Protein AF-A0A183V250-F1 (afdb_monomer)

Foldseek 3Di:
DALDPVLVVQLVVLCVVAVPPQPSSQVSSLVSCVVVPPDADKGKGKDWPPAQVSQVVCVPPPPPPVPVPDDNQWDWDDDSTMIMTMDGDDD

Nearest PDB structures (foldseek):
  7k5b-assembly1_N  TM=5.436E-01  e=1.479E-01  Tetrahymena ther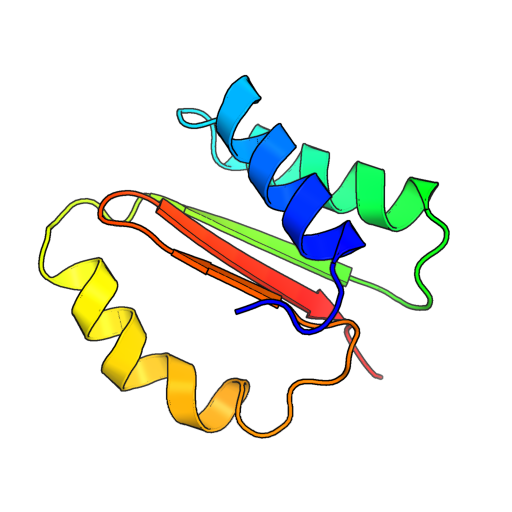mophila
  4low-assembly1_B  TM=5.808E-01  e=1.332E+00  Thiomonas intermedia K12
  4low-assembly1_A  TM=5.693E-01  e=5.894E+00  Thiomonas intermedia K12

Organism: Toxocara canis (NCBI:txid6265)

Solvent-accessible surface area (backbone atoms only — not comparable to full-atom values): 5083 Å² total; per-residue (Å²): 94,54,75,31,70,66,62,47,50,40,50,54,54,23,46,75,77,24,75,89,35,45,68,60,22,21,48,49,35,47,51,50,44,58,72,71,64,57,86,73,54,72,49,54,49,40,42,78,32,88,38,80,56,51,44,54,47,48,55,68,77,56,46,60,78,74,48,75,70,60,50,66,70,29,30,36,49,72,50,63,47,41,38,37,40,36,40,57,61,84,130

Radius of gyration: 12.6 Å; Cα contacts (8 Å, |Δi|>4): 130; chains: 1; bounding box: 25×32×31 Å

Sequence (91 aa):
MCGDQKLAAFINSAIQYYSHDMGQLSKYILDQIVRAGYPGKHVVHAQMIGSSRQGLDWQTLTNSDIFTRLTKYNCYYHDTQTYILVLRIVT

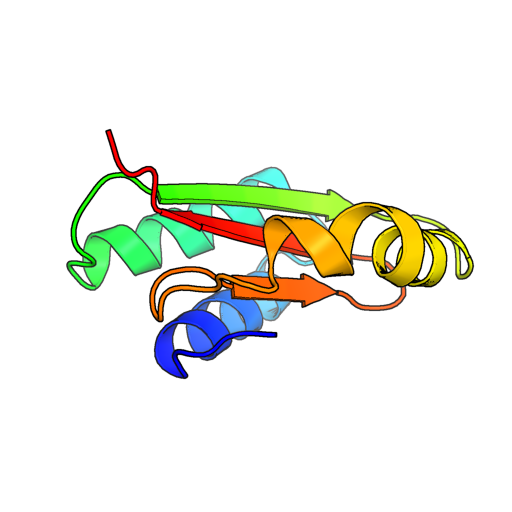Secondary structure (DSSP, 8-state):
-BSSHHHHHHHHHHHHHHTT-HHHHHHHHHHHHHHTT-SSEEEEEEEE--STTHHHHHHHHTTTTTTTT--TT-EEEE-SSEEEEEEEE--

pLDDT: mean 79.74, std 15.92, range [46.12, 97.25]

Mean predicted aligned error: 6.92 Å

Structure (mmCIF, N/CA/C/O backbone):
data_AF-A0A183V250-F1
#
_entry.id   AF-A0A183V250-F1
#
loop_
_atom_site.group_PDB
_atom_site.id
_atom_site.type_symbol
_atom_site.label_atom_id
_atom_site.label_alt_id
_atom_site.label_comp_id
_atom_site.label_asym_id
_atom_site.label_entity_id
_atom_site.label_seq_id
_atom_site.pdbx_PDB_ins_code
_atom_site.Cartn_x
_atom_site.Cartn_y
_atom_site.Cartn_z
_atom_site.occupancy
_atom_site.B_iso_or_equiv
_atom_site.auth_seq_id
_atom_site.auth_comp_id
_atom_site.auth_asym_id
_atom_site.auth_atom_id
_atom_site.pdbx_PDB_model_num
ATOM 1 N N . MET A 1 1 ? -5.249 -7.074 -1.778 1.00 70.88 1 MET A N 1
ATOM 2 C CA . MET A 1 1 ? -6.601 -6.651 -2.148 1.00 70.88 1 MET A CA 1
ATOM 3 C C . MET A 1 1 ? -7.097 -5.612 -1.149 1.00 70.88 1 MET A C 1
ATOM 5 O O . MET A 1 1 ? -6.906 -5.808 0.048 1.00 70.88 1 MET A O 1
ATOM 9 N N . CYS A 1 2 ? -7.684 -4.506 -1.619 1.00 75.69 2 CYS A N 1
ATOM 10 C CA . CYS A 1 2 ? -8.327 -3.508 -0.755 1.00 75.69 2 CYS A CA 1
ATOM 11 C C . CYS A 1 2 ? -9.820 -3.813 -0.608 1.00 75.69 2 CYS A C 1
ATOM 13 O O . CYS A 1 2 ? -10.488 -4.044 -1.613 1.00 75.69 2 CYS A O 1
ATOM 15 N N . GLY A 1 3 ? -10.353 -3.729 0.614 1.00 76.19 3 GLY A N 1
ATOM 16 C CA . GLY A 1 3 ? -11.806 -3.677 0.833 1.00 76.19 3 GLY A CA 1
ATOM 17 C C . GLY A 1 3 ? -12.410 -2.284 0.601 1.00 76.19 3 GLY A C 1
ATOM 18 O O . GLY A 1 3 ? -13.592 -2.169 0.291 1.00 76.19 3 GLY A O 1
ATOM 19 N N . ASP A 1 4 ? -11.604 -1.225 0.728 1.00 85.06 4 ASP A N 1
ATOM 20 C CA . ASP A 1 4 ? -12.005 0.173 0.531 1.00 85.06 4 ASP A CA 1
ATOM 21 C C . ASP A 1 4 ? -11.475 0.713 -0.809 1.00 85.06 4 ASP A C 1
ATOM 23 O O . ASP A 1 4 ? -10.271 0.688 -1.082 1.00 85.06 4 ASP A O 1
ATOM 27 N N . GLN A 1 5 ? -12.384 1.226 -1.642 1.00 87.50 5 GLN A N 1
ATOM 28 C CA . GLN A 1 5 ? -12.070 1.760 -2.969 1.00 87.50 5 GLN A CA 1
ATOM 29 C C . GLN A 1 5 ? -11.176 3.008 -2.930 1.00 87.50 5 GLN A C 1
ATOM 31 O O . GLN A 1 5 ? -10.361 3.197 -3.832 1.00 87.50 5 GLN A O 1
ATOM 36 N N . LYS A 1 6 ? -11.276 3.854 -1.896 1.00 91.50 6 LYS A N 1
ATOM 37 C CA . LYS A 1 6 ? -10.412 5.038 -1.763 1.00 91.50 6 LYS A CA 1
ATOM 38 C C . LYS A 1 6 ? -8.974 4.640 -1.455 1.00 91.50 6 LYS A C 1
ATOM 40 O O . LYS A 1 6 ? -8.058 5.212 -2.036 1.00 91.50 6 LYS A O 1
ATOM 45 N N . LEU A 1 7 ? -8.772 3.623 -0.613 1.00 90.25 7 LEU A N 1
ATOM 46 C CA . LEU A 1 7 ? -7.434 3.079 -0.357 1.00 90.25 7 LEU A CA 1
ATOM 47 C C . LEU A 1 7 ? -6.812 2.515 -1.638 1.00 90.25 7 LEU A C 1
ATOM 49 O O . LEU A 1 7 ? -5.640 2.772 -1.909 1.00 90.25 7 LEU A O 1
ATOM 53 N N . ALA A 1 8 ? -7.605 1.821 -2.461 1.00 90.69 8 ALA A N 1
ATOM 54 C CA . ALA A 1 8 ? -7.149 1.352 -3.768 1.00 90.69 8 ALA A CA 1
ATOM 55 C C . ALA A 1 8 ? -6.747 2.521 -4.683 1.00 90.69 8 ALA A C 1
ATOM 57 O O . ALA A 1 8 ? -5.697 2.471 -5.321 1.00 90.69 8 ALA A O 1
ATOM 58 N N . ALA A 1 9 ? -7.537 3.600 -4.707 1.00 93.88 9 ALA A N 1
ATOM 59 C CA . ALA A 1 9 ? -7.222 4.793 -5.487 1.00 93.88 9 ALA A CA 1
ATOM 60 C C . ALA A 1 9 ? -5.923 5.475 -5.024 1.00 93.88 9 ALA A C 1
ATOM 62 O O . ALA A 1 9 ? -5.110 5.857 -5.861 1.00 93.88 9 ALA A O 1
ATOM 63 N N . PHE A 1 10 ? -5.683 5.580 -3.712 1.00 95.44 10 PHE A N 1
ATOM 64 C CA . PHE A 1 10 ? -4.437 6.148 -3.182 1.00 95.44 10 PHE A CA 1
ATOM 65 C C . PHE A 1 10 ? -3.214 5.341 -3.607 1.00 95.44 10 PHE A C 1
ATOM 67 O O . PHE A 1 10 ? -2.214 5.929 -4.015 1.00 95.44 10 PHE A O 1
ATOM 74 N N . ILE A 1 11 ? -3.306 4.010 -3.548 1.00 93.06 11 ILE A N 1
ATOM 75 C CA . ILE A 1 11 ? -2.241 3.108 -3.995 1.00 93.06 11 ILE A CA 1
ATOM 76 C C . ILE A 1 11 ? -1.972 3.290 -5.491 1.00 93.06 11 ILE A C 1
ATOM 78 O O . ILE A 1 11 ? -0.822 3.474 -5.881 1.00 93.06 11 ILE A O 1
ATOM 82 N N . ASN A 1 12 ? -3.018 3.304 -6.319 1.00 93.44 12 ASN A N 1
ATOM 83 C CA . ASN A 1 12 ? -2.873 3.466 -7.765 1.00 93.44 12 ASN A CA 1
ATOM 84 C C . ASN A 1 12 ? -2.187 4.790 -8.126 1.00 93.44 12 ASN A C 1
ATOM 86 O O . ASN A 1 12 ? -1.249 4.794 -8.921 1.00 93.44 12 ASN A O 1
ATOM 90 N N . SER A 1 13 ? -2.597 5.899 -7.503 1.00 95.56 13 SER A N 1
ATOM 91 C CA . SER A 1 13 ? -1.941 7.197 -7.697 1.00 95.56 13 SER A CA 1
ATOM 92 C C . SER A 1 13 ? -0.482 7.172 -7.234 1.00 95.56 13 SER A C 1
ATOM 94 O O . SER A 1 13 ? 0.391 7.707 -7.909 1.00 95.56 13 SER A O 1
ATOM 96 N N . ALA A 1 14 ? -0.186 6.523 -6.105 1.00 94.56 14 ALA A N 1
ATOM 97 C CA . ALA A 1 14 ? 1.178 6.428 -5.590 1.00 94.56 14 ALA A CA 1
ATOM 98 C C . ALA A 1 14 ? 2.107 5.674 -6.549 1.00 94.56 14 ALA A C 1
ATOM 100 O O . ALA A 1 14 ? 3.224 6.120 -6.793 1.00 94.56 14 ALA A O 1
ATOM 101 N N . ILE A 1 15 ? 1.634 4.565 -7.121 1.00 92.44 15 ILE A N 1
ATOM 102 C CA . ILE A 1 15 ? 2.380 3.784 -8.115 1.00 92.44 15 ILE A CA 1
ATOM 103 C C . ILE A 1 15 ? 2.649 4.630 -9.361 1.00 92.44 15 ILE A C 1
ATOM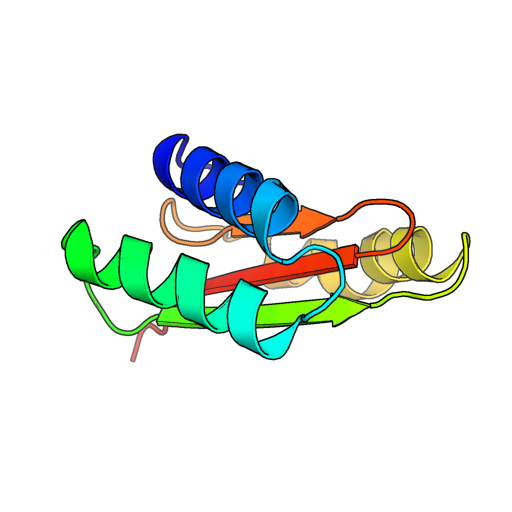 105 O O . ILE A 1 15 ? 3.769 4.630 -9.857 1.00 92.44 15 ILE A O 1
ATOM 109 N N . GLN A 1 16 ? 1.660 5.393 -9.838 1.00 93.19 16 GLN A N 1
ATOM 110 C CA . GLN A 1 16 ? 1.828 6.250 -11.017 1.00 93.19 16 GLN A CA 1
ATOM 111 C C . GLN A 1 16 ? 2.924 7.310 -10.844 1.00 93.19 16 GLN A C 1
ATOM 113 O O . GLN A 1 16 ? 3.610 7.629 -11.812 1.00 93.19 16 GLN A O 1
ATOM 118 N N . TYR A 1 17 ? 3.095 7.853 -9.637 1.00 92.31 17 TYR A N 1
ATOM 119 C CA . TYR A 1 17 ? 4.071 8.916 -9.376 1.00 92.31 17 TYR A CA 1
ATOM 120 C C . TYR A 1 17 ? 5.417 8.417 -8.840 1.00 92.31 17 TYR A C 1
ATOM 122 O O . TYR A 1 17 ? 6.435 9.071 -9.060 1.00 92.31 17 TYR A O 1
ATOM 130 N N . TYR A 1 18 ? 5.434 7.288 -8.128 1.00 92.88 18 TYR A N 1
ATOM 131 C CA . TYR A 1 18 ? 6.570 6.863 -7.303 1.00 92.88 18 TYR A CA 1
ATOM 132 C C . TYR A 1 18 ? 6.911 5.373 -7.454 1.00 92.88 18 TYR A C 1
ATOM 134 O O . TYR A 1 18 ? 7.513 4.789 -6.555 1.00 92.88 18 TYR A O 1
ATOM 142 N N . SER A 1 19 ? 6.577 4.739 -8.584 1.00 85.44 19 SER A N 1
ATOM 143 C CA . SER A 1 19 ? 6.884 3.320 -8.870 1.00 85.44 19 SER A CA 1
ATOM 144 C C . SER A 1 19 ? 8.352 2.925 -8.664 1.00 85.44 19 SER A C 1
ATOM 146 O O . SER A 1 19 ? 8.643 1.754 -8.446 1.00 85.44 19 SER A O 1
ATOM 148 N N . HIS A 1 20 ? 9.281 3.882 -8.726 1.00 86.88 20 HIS A N 1
ATOM 149 C CA . HIS A 1 20 ? 10.720 3.656 -8.562 1.00 86.88 20 HIS A CA 1
ATOM 150 C C . HIS A 1 20 ? 11.283 4.165 -7.223 1.00 86.88 20 HIS A C 1
ATOM 152 O O . HIS A 1 20 ? 12.475 4.014 -6.969 1.00 86.88 20 HIS A O 1
ATOM 158 N N . ASP A 1 21 ? 10.446 4.743 -6.354 1.00 92.12 21 ASP A N 1
ATOM 159 C CA . ASP A 1 21 ? 10.830 5.256 -5.034 1.00 92.12 21 ASP A CA 1
ATOM 160 C C . ASP A 1 21 ? 9.838 4.764 -3.971 1.00 92.12 21 ASP A C 1
ATOM 162 O O . ASP A 1 21 ? 8.808 5.381 -3.700 1.00 92.12 21 ASP A O 1
ATOM 166 N N . MET A 1 22 ? 10.161 3.631 -3.342 1.00 90.06 22 MET A N 1
ATOM 167 C CA . MET A 1 22 ? 9.286 2.991 -2.351 1.00 90.06 22 MET A CA 1
ATOM 168 C C . MET A 1 22 ? 9.079 3.839 -1.089 1.00 90.06 22 MET A C 1
ATOM 170 O O . MET A 1 22 ? 8.040 3.729 -0.429 1.00 90.06 22 MET A O 1
ATOM 174 N N . GLY A 1 23 ? 10.049 4.694 -0.752 1.00 91.19 23 GLY A N 1
ATOM 175 C CA . GLY A 1 23 ? 9.955 5.602 0.386 1.00 91.19 23 GLY A CA 1
ATOM 176 C C . GLY A 1 23 ? 8.901 6.674 0.135 1.00 91.19 23 GLY A C 1
ATOM 177 O O . GLY A 1 23 ? 7.981 6.840 0.942 1.00 91.19 23 GLY A O 1
ATOM 178 N N . GLN A 1 24 ? 8.981 7.349 -1.015 1.00 95.62 24 GLN A N 1
ATOM 179 C CA . GLN A 1 24 ? 7.977 8.337 -1.420 1.00 95.62 24 GLN A CA 1
ATOM 180 C C . GLN A 1 24 ? 6.620 7.700 -1.701 1.00 95.62 24 GLN A C 1
ATOM 182 O O . GLN A 1 24 ? 5.600 8.265 -1.310 1.00 95.62 24 GLN A O 1
ATOM 187 N N . LEU A 1 25 ? 6.593 6.501 -2.284 1.00 95.00 25 LEU A N 1
ATOM 188 C CA . LEU A 1 25 ? 5.363 5.746 -2.509 1.00 95.00 25 LEU A CA 1
ATOM 189 C C . LEU A 1 25 ? 4.632 5.492 -1.183 1.00 95.00 25 LEU A C 1
ATOM 191 O O . LEU A 1 25 ? 3.456 5.837 -1.044 1.00 95.00 25 LEU A O 1
ATOM 195 N N . SER A 1 26 ? 5.338 4.945 -0.187 1.00 94.94 26 SER A N 1
ATOM 196 C CA . SER A 1 26 ? 4.771 4.665 1.140 1.00 94.94 26 SER A CA 1
ATOM 197 C C . SER A 1 26 ? 4.275 5.942 1.816 1.00 94.94 26 SER A C 1
ATOM 199 O O . SER A 1 26 ? 3.161 5.985 2.345 1.00 94.94 26 SER A O 1
ATOM 201 N N . LYS A 1 27 ? 5.088 7.004 1.763 1.00 96.50 27 LYS A N 1
ATOM 202 C CA . LYS A 1 27 ? 4.759 8.303 2.351 1.00 96.50 27 LYS A CA 1
ATOM 203 C C . LYS A 1 27 ? 3.528 8.927 1.698 1.00 96.50 27 LYS A C 1
ATOM 205 O O . LYS A 1 27 ? 2.651 9.400 2.412 1.00 96.50 27 LYS A O 1
ATOM 210 N N . TYR A 1 28 ? 3.434 8.911 0.369 1.00 97.25 28 TYR A N 1
ATOM 211 C CA . TYR A 1 28 ? 2.303 9.484 -0.356 1.00 97.25 28 TYR A CA 1
ATOM 212 C C . TYR A 1 28 ? 0.985 8.830 0.061 1.00 97.25 28 TYR A C 1
ATOM 214 O O . TYR A 1 28 ? 0.027 9.531 0.379 1.00 97.25 28 TYR A O 1
ATOM 222 N N . ILE A 1 29 ? 0.937 7.496 0.117 1.00 96.38 29 ILE A N 1
ATOM 223 C CA . ILE A 1 29 ? -0.270 6.769 0.537 1.00 96.38 29 ILE A CA 1
ATOM 224 C C . ILE A 1 29 ? -0.633 7.137 1.978 1.00 96.38 29 ILE A C 1
ATOM 226 O O . ILE A 1 29 ? -1.796 7.433 2.253 1.00 96.38 29 ILE A O 1
ATOM 230 N N . LEU A 1 30 ? 0.345 7.159 2.891 1.00 96.00 30 LEU A N 1
ATOM 231 C CA . LEU A 1 30 ? 0.109 7.534 4.286 1.00 96.00 30 LEU A CA 1
ATOM 232 C C . LEU A 1 30 ? -0.439 8.965 4.401 1.00 96.00 30 LEU A C 1
ATOM 234 O O . LEU A 1 30 ? -1.410 9.191 5.122 1.00 96.00 30 LEU A O 1
ATOM 238 N N . ASP A 1 31 ? 0.118 9.911 3.644 1.00 97.00 31 ASP A N 1
ATOM 239 C CA . ASP A 1 31 ? -0.356 11.294 3.605 1.00 97.00 31 ASP A CA 1
ATOM 240 C C . ASP A 1 31 ? -1.807 11.378 3.100 1.00 97.00 31 ASP A C 1
ATOM 242 O O . ASP A 1 31 ? -2.600 12.135 3.660 1.00 97.00 31 ASP A O 1
ATOM 246 N N . GLN A 1 32 ? -2.190 10.596 2.083 1.00 96.88 32 GLN A N 1
ATOM 247 C CA . GLN A 1 32 ? -3.578 10.551 1.597 1.00 96.88 32 GLN A CA 1
ATOM 248 C C . GLN A 1 32 ? -4.539 9.964 2.637 1.00 96.88 32 GLN A C 1
ATOM 250 O O . GLN A 1 32 ? -5.622 10.510 2.844 1.00 96.88 32 GLN A O 1
ATOM 255 N N . ILE A 1 33 ? -4.136 8.899 3.335 1.00 94.56 33 ILE A N 1
ATOM 256 C CA . ILE A 1 33 ? -4.913 8.290 4.427 1.00 94.56 33 ILE A CA 1
ATOM 257 C C . ILE A 1 33 ? -5.164 9.314 5.542 1.00 94.56 33 ILE A C 1
ATOM 259 O O . ILE A 1 33 ? -6.303 9.478 5.988 1.00 94.56 33 ILE A O 1
ATOM 263 N N . VAL A 1 34 ? -4.119 10.036 5.958 1.00 94.75 34 VAL A N 1
ATOM 264 C CA . VAL A 1 34 ? -4.210 11.084 6.987 1.00 94.75 34 VAL A CA 1
ATOM 265 C C . VAL A 1 34 ? -5.093 12.238 6.513 1.00 94.75 34 VAL A C 1
ATOM 267 O O . VAL A 1 34 ? -6.000 12.646 7.236 1.00 94.75 34 VAL A O 1
ATOM 270 N N . ARG A 1 35 ? -4.895 12.731 5.283 1.00 96.06 35 ARG A N 1
ATOM 271 C CA . ARG A 1 35 ? -5.705 13.814 4.691 1.00 96.06 35 ARG A CA 1
ATOM 272 C C . ARG A 1 35 ? -7.181 13.447 4.571 1.00 96.06 35 ARG A C 1
ATOM 274 O O . ARG A 1 35 ? -8.036 14.300 4.779 1.00 96.06 35 ARG A O 1
ATOM 281 N N . ALA A 1 36 ? -7.484 12.193 4.250 1.00 94.50 36 ALA A N 1
ATOM 282 C CA . ALA A 1 36 ? -8.849 11.693 4.134 1.00 94.50 36 ALA A CA 1
ATOM 283 C C . ALA A 1 36 ? -9.511 11.384 5.491 1.00 94.50 36 ALA A C 1
ATOM 285 O O . ALA A 1 36 ? -10.675 10.981 5.514 1.00 94.50 36 ALA A O 1
ATOM 286 N N . GLY A 1 37 ? -8.803 11.576 6.611 1.00 93.69 37 GLY A N 1
ATOM 287 C CA . GLY A 1 37 ? -9.359 11.445 7.957 1.00 93.69 37 GLY A CA 1
ATOM 288 C C . GLY A 1 37 ? -9.647 10.002 8.373 1.00 93.69 37 GLY A C 1
ATOM 289 O O . GLY A 1 37 ? -10.586 9.756 9.132 1.00 93.69 37 GLY A O 1
ATOM 290 N N . TYR A 1 38 ? -8.876 9.032 7.873 1.00 91.06 38 TYR A N 1
ATOM 291 C CA . TYR A 1 38 ? -9.039 7.636 8.279 1.00 91.06 38 TYR A CA 1
ATOM 292 C C . TYR A 1 38 ? -8.751 7.469 9.782 1.00 91.06 38 TYR A C 1
ATOM 294 O O . TYR A 1 38 ? -7.756 7.993 10.285 1.00 91.06 38 TYR A O 1
AT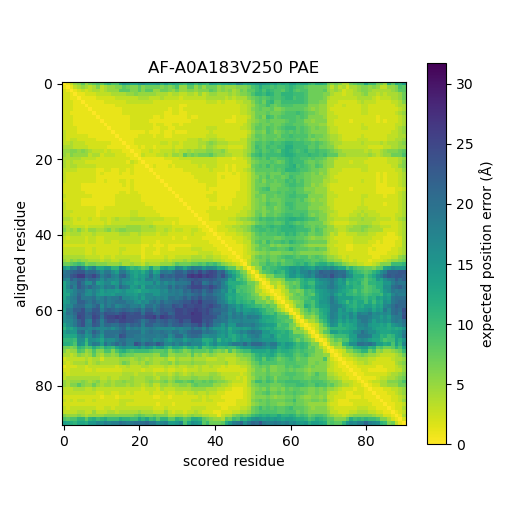OM 302 N N . PRO A 1 39 ? -9.589 6.725 10.525 1.00 88.25 39 PRO A N 1
ATOM 303 C CA . PRO A 1 39 ? -9.468 6.638 11.974 1.00 88.25 39 PRO A CA 1
ATOM 304 C C . PRO A 1 39 ? -8.281 5.773 12.411 1.00 88.25 39 PRO A C 1
ATOM 306 O O . PRO A 1 39 ? -8.108 4.655 11.932 1.00 88.25 39 PRO A O 1
ATOM 309 N N . GLY A 1 40 ? -7.544 6.235 13.422 1.00 87.81 40 GLY A N 1
ATOM 310 C CA . GLY A 1 40 ? -6.456 5.483 14.052 1.00 87.81 40 GLY A CA 1
ATOM 311 C C . GLY A 1 40 ? -5.097 5.653 13.370 1.00 87.81 40 GLY A C 1
ATOM 312 O O . GL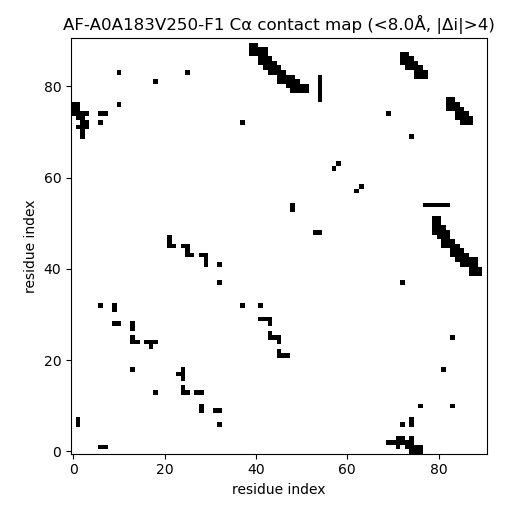Y A 1 40 ? -4.930 6.424 12.427 1.00 87.81 40 GLY A O 1
ATOM 313 N N . LYS A 1 41 ? -4.097 4.936 13.888 1.00 89.19 41 LYS A N 1
ATOM 314 C CA . LYS A 1 41 ? -2.737 4.955 13.340 1.00 89.19 41 LYS A CA 1
ATOM 315 C C . LYS A 1 41 ? -2.632 3.955 12.199 1.00 89.19 41 LYS A C 1
ATOM 317 O O . LYS A 1 41 ? -3.124 2.836 12.320 1.00 89.19 41 LYS A O 1
ATOM 322 N N . HIS A 1 42 ? -1.968 4.357 11.124 1.00 89.88 42 HIS A N 1
ATOM 323 C CA . HIS A 1 42 ? -1.765 3.521 9.949 1.00 89.88 42 HIS A CA 1
ATOM 324 C C . HIS A 1 42 ? -0.274 3.343 9.681 1.00 89.88 42 HIS A C 1
ATOM 326 O O . HIS A 1 42 ? 0.520 4.253 9.911 1.00 89.88 42 HIS A O 1
ATOM 332 N N . VAL A 1 43 ? 0.086 2.166 9.185 1.00 89.94 43 VAL A N 1
ATOM 333 C CA . VAL A 1 43 ? 1.411 1.838 8.669 1.00 89.94 43 VAL A CA 1
ATOM 334 C C . VAL A 1 43 ? 1.255 1.528 7.195 1.00 89.94 43 VAL A C 1
ATOM 336 O O . VAL A 1 43 ? 0.393 0.734 6.816 1.00 89.94 43 VAL A O 1
ATOM 339 N N . VAL A 1 44 ? 2.097 2.157 6.382 1.00 91.50 44 VAL A N 1
ATOM 340 C CA . VAL A 1 44 ? 2.234 1.834 4.966 1.00 91.50 44 VAL A CA 1
ATOM 341 C C . VAL A 1 44 ? 3.651 1.348 4.724 1.00 91.50 44 VAL A C 1
ATOM 343 O O . VAL A 1 44 ? 4.609 2.008 5.123 1.00 91.50 44 VAL A O 1
ATOM 346 N N . HIS A 1 45 ? 3.774 0.202 4.071 1.00 89.44 45 HIS A N 1
ATOM 347 C CA . HIS A 1 45 ? 5.048 -0.373 3.679 1.00 89.44 45 HIS A CA 1
ATOM 348 C C . HIS A 1 45 ? 5.001 -0.761 2.204 1.00 89.44 45 HIS A C 1
ATOM 350 O O . HIS A 1 45 ? 4.227 -1.639 1.826 1.00 89.44 45 HIS A O 1
ATOM 356 N N . ALA A 1 46 ? 5.822 -0.107 1.388 1.00 89.56 46 ALA A N 1
ATOM 357 C CA . ALA A 1 46 ? 6.080 -0.485 0.008 1.00 89.56 46 ALA A CA 1
ATOM 358 C C . ALA A 1 46 ? 7.481 -1.085 -0.130 1.00 89.56 46 ALA A C 1
ATOM 360 O O . ALA A 1 46 ? 8.431 -0.618 0.501 1.00 89.56 46 ALA A O 1
ATOM 361 N N . GLN A 1 47 ? 7.604 -2.102 -0.974 1.00 85.62 47 GLN A N 1
ATOM 362 C CA . GLN A 1 47 ? 8.839 -2.840 -1.193 1.00 85.62 47 GLN A CA 1
ATOM 363 C C . GLN A 1 47 ? 8.923 -3.288 -2.652 1.00 85.62 47 GLN A C 1
ATOM 365 O O . GLN A 1 47 ? 7.950 -3.799 -3.209 1.00 85.62 47 GLN A O 1
ATOM 370 N N . MET A 1 48 ? 10.109 -3.160 -3.254 1.00 85.44 48 MET A N 1
ATOM 371 C CA . MET A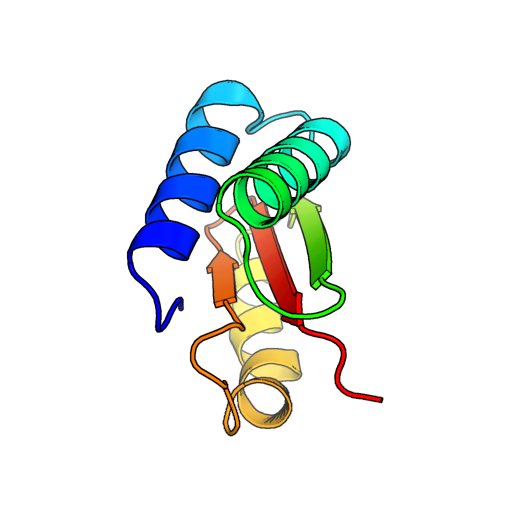 1 48 ? 10.387 -3.822 -4.526 1.00 85.44 48 MET A CA 1
ATOM 372 C C . MET A 1 48 ? 10.648 -5.309 -4.280 1.00 85.44 48 MET A C 1
ATOM 374 O O . MET A 1 48 ? 11.520 -5.675 -3.487 1.00 85.44 48 MET A O 1
ATOM 378 N N . ILE A 1 49 ? 9.902 -6.150 -4.983 1.00 77.44 49 ILE A N 1
ATOM 379 C CA . ILE A 1 49 ? 9.996 -7.608 -4.985 1.00 77.44 49 ILE A CA 1
ATOM 380 C C . ILE A 1 49 ? 10.555 -8.038 -6.343 1.00 77.44 49 ILE A C 1
ATOM 382 O O . ILE A 1 49 ? 9.846 -8.423 -7.267 1.00 77.44 49 ILE A O 1
ATOM 386 N N . GLY A 1 50 ? 11.865 -7.864 -6.505 1.00 60.41 50 GLY A N 1
ATOM 387 C CA . GLY A 1 50 ? 12.584 -8.168 -7.739 1.00 60.41 50 GLY A CA 1
ATOM 388 C C . GLY A 1 50 ? 12.725 -9.673 -7.963 1.00 60.41 50 GLY A C 1
ATOM 389 O O . GLY A 1 50 ? 13.764 -10.246 -7.662 1.00 60.41 50 GLY A O 1
ATOM 390 N N . SER A 1 51 ? 11.676 -10.329 -8.453 1.00 57.12 51 SER A N 1
ATOM 391 C CA . SER A 1 51 ? 11.691 -11.563 -9.259 1.00 57.12 51 SER A CA 1
ATOM 392 C C . SER A 1 51 ? 10.264 -12.096 -9.372 1.00 57.12 51 SER A C 1
ATOM 394 O O . SER A 1 51 ? 9.488 -12.040 -8.419 1.00 57.12 51 SER A O 1
ATOM 396 N N . SER A 1 52 ? 9.931 -12.686 -10.521 1.00 56.72 52 SER A N 1
ATOM 397 C CA . SER A 1 52 ? 8.615 -13.276 -10.816 1.00 56.72 52 SER A CA 1
ATOM 398 C C . SER A 1 52 ? 8.125 -14.297 -9.777 1.00 56.72 52 SER A C 1
ATOM 400 O O . SER A 1 52 ? 6.928 -14.563 -9.709 1.00 56.72 52 SER A O 1
ATOM 402 N N . ARG A 1 53 ? 9.024 -14.844 -8.947 1.00 56.12 53 ARG A N 1
ATOM 403 C CA . ARG A 1 53 ? 8.698 -15.794 -7.877 1.00 56.12 53 ARG A CA 1
ATOM 404 C C . ARG A 1 53 ? 8.369 -15.129 -6.537 1.00 56.12 53 ARG A C 1
ATOM 406 O O . ARG A 1 53 ? 7.465 -15.596 -5.862 1.00 56.12 53 ARG A O 1
ATOM 413 N N . GLN A 1 54 ? 8.989 -13.998 -6.186 1.00 55.88 54 GLN A N 1
ATOM 414 C CA . GLN A 1 54 ? 8.753 -13.345 -4.888 1.00 55.88 54 GLN A CA 1
ATOM 415 C C . GLN A 1 54 ? 7.328 -12.809 -4.721 1.00 55.88 54 GLN A C 1
ATOM 417 O O . GLN A 1 54 ? 6.775 -12.909 -3.630 1.00 55.88 54 GLN A O 1
ATOM 422 N N . GLY A 1 55 ? 6.708 -12.289 -5.786 1.00 54.91 55 GLY A N 1
ATOM 423 C CA . GLY A 1 55 ? 5.305 -11.854 -5.735 1.00 54.91 55 GLY A CA 1
ATOM 424 C C . GLY A 1 55 ? 4.320 -13.004 -5.497 1.00 54.91 55 GLY A C 1
ATOM 425 O O . GLY A 1 55 ? 3.317 -12.823 -4.808 1.00 54.91 55 GLY A O 1
ATOM 426 N N . LEU A 1 56 ? 4.636 -14.197 -6.013 1.00 56.44 56 LEU A N 1
ATOM 427 C CA . LEU A 1 56 ? 3.871 -15.430 -5.791 1.00 56.44 56 LEU A CA 1
ATOM 428 C C . LEU A 1 56 ? 4.168 -16.056 -4.415 1.00 56.44 56 LEU A C 1
ATOM 430 O O . LEU A 1 56 ? 3.257 -16.543 -3.748 1.00 56.44 56 LEU A O 1
ATOM 434 N N . ASP A 1 57 ? 5.415 -15.999 -3.949 1.00 57.22 57 ASP A N 1
ATOM 435 C CA . ASP A 1 57 ? 5.819 -16.519 -2.638 1.00 57.22 57 ASP A CA 1
ATOM 436 C C . ASP A 1 57 ? 5.266 -15.650 -1.489 1.00 57.22 57 ASP A C 1
ATOM 438 O O . ASP A 1 57 ? 4.820 -16.171 -0.468 1.00 57.22 57 ASP A O 1
ATOM 442 N N . TRP A 1 58 ? 5.176 -14.327 -1.674 1.00 56.16 58 TRP A N 1
ATOM 443 C CA . TRP A 1 58 ? 4.445 -13.438 -0.757 1.00 56.16 58 TRP A CA 1
ATOM 444 C C . TRP A 1 58 ? 2.940 -13.734 -0.734 1.00 56.16 58 TRP A C 1
ATOM 446 O O . TRP A 1 58 ? 2.291 -13.599 0.305 1.00 56.16 58 TRP A O 1
ATOM 456 N N . GLN A 1 59 ? 2.378 -14.175 -1.863 1.00 53.75 59 GLN A N 1
ATOM 457 C CA . GLN A 1 59 ? 0.996 -14.647 -1.936 1.00 53.75 59 GLN A CA 1
ATOM 458 C C . GLN A 1 59 ? 0.740 -15.893 -1.084 1.00 53.75 59 GLN A C 1
ATOM 460 O O . GLN A 1 59 ? -0.360 -16.036 -0.555 1.00 53.75 59 GLN A O 1
ATOM 465 N N . THR A 1 60 ? 1.723 -16.778 -0.930 1.00 52.62 60 THR A N 1
ATOM 466 C CA . THR A 1 60 ? 1.529 -18.077 -0.273 1.00 52.62 60 THR A CA 1
ATOM 467 C C . THR A 1 60 ? 1.965 -18.093 1.190 1.00 52.62 60 THR A C 1
ATOM 469 O O . THR A 1 60 ? 1.280 -18.710 2.002 1.00 52.62 60 THR A O 1
ATOM 472 N N . LEU A 1 61 ? 3.043 -17.393 1.557 1.00 51.41 61 LEU A N 1
ATOM 473 C CA . LEU A 1 61 ? 3.619 -17.468 2.908 1.00 51.41 61 LEU A CA 1
ATOM 474 C C . LEU A 1 61 ? 3.064 -16.435 3.902 1.00 51.41 61 LEU A C 1
ATOM 476 O O . LEU A 1 61 ? 3.025 -16.717 5.096 1.00 51.41 61 LEU A O 1
ATOM 480 N N . THR A 1 62 ? 2.614 -15.263 3.445 1.00 50.75 62 THR A N 1
ATOM 481 C CA . THR A 1 62 ? 2.211 -14.151 4.336 1.00 50.75 62 THR A CA 1
ATOM 482 C C . THR A 1 62 ? 0.753 -13.715 4.171 1.00 50.75 62 THR A C 1
ATOM 484 O O . THR A 1 62 ? 0.184 -13.126 5.093 1.00 50.75 62 THR A O 1
ATOM 487 N N . ASN A 1 63 ? 0.116 -14.014 3.032 1.00 49.50 63 ASN A N 1
ATOM 488 C CA . ASN A 1 63 ? -1.171 -13.406 2.681 1.00 49.50 63 ASN A CA 1
ATOM 489 C C . ASN A 1 63 ? -2.428 -14.100 3.242 1.00 49.50 63 ASN A C 1
ATOM 491 O O . ASN A 1 63 ? -3.477 -13.465 3.294 1.00 49.50 63 ASN A O 1
ATOM 495 N N . SER A 1 64 ? -2.373 -15.355 3.691 1.00 46.44 64 SER A N 1
ATOM 496 C CA . SER A 1 64 ? -3.600 -16.048 4.130 1.00 46.44 64 SER A CA 1
ATOM 497 C C . SER A 1 64 ? -3.952 -15.781 5.602 1.00 46.44 64 SER A C 1
ATOM 499 O O . SER A 1 64 ? -5.116 -15.554 5.920 1.00 46.44 64 SER A O 1
ATOM 501 N N . ASP A 1 65 ? -2.971 -15.682 6.502 1.00 46.12 65 ASP A N 1
ATOM 502 C CA . ASP A 1 65 ? -3.258 -15.556 7.944 1.00 46.12 65 ASP A CA 1
ATOM 503 C C . ASP A 1 65 ? -3.335 -14.107 8.454 1.00 46.12 65 ASP A C 1
ATOM 505 O O . ASP A 1 65 ? -4.162 -13.799 9.311 1.00 46.12 65 ASP A O 1
ATOM 509 N N . ILE A 1 66 ? -2.551 -13.172 7.899 1.00 54.56 66 ILE A N 1
ATOM 510 C CA . ILE A 1 66 ? -2.621 -11.745 8.284 1.00 54.56 66 ILE A CA 1
ATOM 511 C C . ILE A 1 66 ? -3.872 -11.065 7.691 1.00 54.56 66 ILE A C 1
ATOM 513 O O . ILE A 1 66 ? -4.390 -10.099 8.257 1.00 54.56 66 ILE A O 1
ATOM 517 N N . PHE A 1 67 ? -4.401 -11.579 6.574 1.00 55.16 67 PHE A N 1
ATOM 518 C CA . PHE A 1 67 ? -5.449 -10.909 5.796 1.00 55.16 67 PHE A CA 1
ATOM 519 C C . PHE A 1 67 ? -6.815 -11.613 5.788 1.00 55.16 67 PHE A C 1
ATOM 521 O O . PHE A 1 67 ? -7.787 -11.045 5.293 1.00 55.16 67 PHE A O 1
ATOM 528 N N . THR A 1 68 ? -6.963 -12.787 6.404 1.00 48.44 68 THR A N 1
ATOM 529 C CA . THR A 1 68 ? -8.289 -13.408 6.624 1.00 48.44 68 THR A CA 1
ATOM 530 C C . THR A 1 68 ? -9.177 -12.597 7.573 1.00 48.44 68 THR A C 1
ATOM 532 O O . THR A 1 68 ? -10.396 -12.751 7.561 1.00 48.44 68 THR A O 1
ATOM 535 N N . ARG A 1 69 ? -8.597 -11.674 8.355 1.00 53.06 69 ARG A N 1
ATOM 536 C CA . ARG A 1 69 ? -9.315 -10.705 9.205 1.00 53.06 69 ARG A CA 1
ATOM 537 C C . ARG A 1 69 ? -9.120 -9.256 8.747 1.00 53.06 69 ARG A C 1
ATOM 539 O O . ARG A 1 69 ? -8.977 -8.349 9.568 1.00 53.06 69 ARG A O 1
ATOM 546 N N . LEU A 1 70 ? -9.090 -9.024 7.434 1.00 58.00 70 LEU A N 1
ATOM 547 C CA . LEU A 1 70 ? -9.046 -7.680 6.860 1.00 58.00 70 LEU A CA 1
ATOM 548 C C . LEU A 1 70 ? -10.242 -6.846 7.343 1.00 58.00 70 LEU A C 1
ATOM 550 O O . LEU A 1 70 ? -11.376 -7.01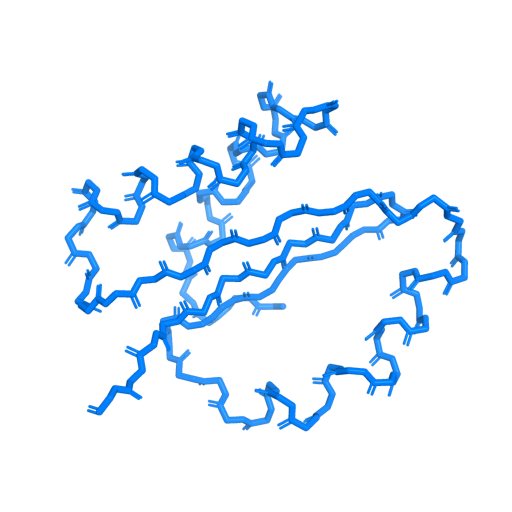5 6.899 1.00 58.00 70 LEU A O 1
ATOM 554 N N . THR A 1 71 ? -9.983 -5.901 8.246 1.00 64.56 71 THR A N 1
ATOM 555 C CA . THR A 1 71 ? -10.918 -4.795 8.464 1.00 64.56 71 THR A CA 1
ATOM 556 C C . THR A 1 71 ? -10.955 -3.934 7.200 1.00 64.56 71 THR A C 1
ATOM 558 O O . THR A 1 71 ? -9.975 -3.886 6.455 1.00 64.56 71 THR A O 1
ATOM 561 N N . LYS A 1 72 ? -12.044 -3.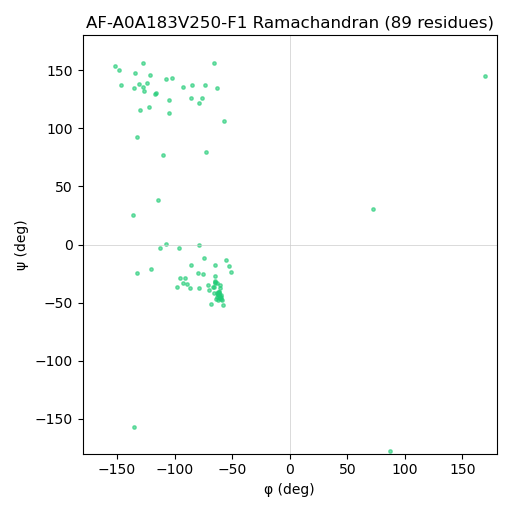190 6.968 1.00 72.69 72 LYS A N 1
ATOM 562 C CA . LYS A 1 72 ? -12.170 -2.285 5.805 1.00 72.69 72 LYS A CA 1
ATOM 563 C C . LYS A 1 72 ? -11.040 -1.245 5.671 1.00 72.69 72 LYS A C 1
ATOM 565 O O . LYS A 1 72 ? -10.924 -0.611 4.635 1.00 72.69 72 LYS A O 1
ATOM 570 N N . TYR A 1 73 ? -10.229 -1.065 6.714 1.00 77.19 73 TYR A N 1
ATOM 571 C CA . TYR A 1 73 ? -9.123 -0.108 6.781 1.00 77.19 73 TYR A CA 1
ATOM 572 C C . TYR A 1 73 ? -7.750 -0.709 6.448 1.00 77.19 73 TYR A C 1
ATOM 574 O O . TYR A 1 73 ? -6.759 0.015 6.420 1.00 77.19 73 TYR A O 1
ATOM 582 N N . ASN A 1 74 ? -7.682 -2.017 6.204 1.00 81.69 74 ASN A N 1
ATOM 583 C CA . ASN A 1 74 ? -6.464 -2.702 5.797 1.00 81.69 74 ASN A CA 1
ATOM 584 C C . ASN A 1 74 ? -6.511 -2.970 4.285 1.00 81.69 74 ASN A C 1
ATOM 586 O O . ASN A 1 74 ? -7.565 -3.281 3.723 1.00 81.69 74 ASN A O 1
ATOM 590 N N . CYS A 1 75 ? -5.368 -2.866 3.615 1.00 82.19 75 CYS A N 1
ATOM 591 C CA . CYS A 1 75 ? -5.237 -3.191 2.202 1.00 82.19 75 CYS A CA 1
ATOM 592 C C . CYS A 1 75 ? -3.840 -3.732 1.891 1.00 82.19 75 CYS A C 1
ATOM 594 O O . CYS A 1 75 ? -2.859 -3.333 2.504 1.00 82.19 75 CYS A O 1
ATOM 596 N N . TYR A 1 76 ? -3.744 -4.602 0.892 1.00 83.31 76 TYR A N 1
ATOM 597 C CA . TYR A 1 76 ? -2.477 -4.883 0.223 1.00 83.31 76 TYR A CA 1
ATOM 598 C C . TYR A 1 76 ? -2.611 -4.727 -1.297 1.00 83.31 76 TYR A C 1
ATOM 600 O O . TYR A 1 76 ? -3.701 -4.884 -1.853 1.00 83.31 76 TYR A O 1
ATOM 608 N N . TYR A 1 77 ? -1.510 -4.464 -1.981 1.00 84.25 77 TYR A N 1
ATOM 609 C CA . TYR A 1 77 ? -1.375 -4.492 -3.435 1.00 84.25 77 TYR A CA 1
ATOM 610 C C . TYR A 1 77 ? -0.090 -5.237 -3.777 1.00 84.25 77 TYR A C 1
ATOM 612 O O . TYR A 1 77 ? 0.880 -5.173 -3.025 1.00 84.25 77 TYR A O 1
ATOM 620 N N . HIS A 1 78 ? -0.077 -5.938 -4.903 1.00 82.19 78 HIS A N 1
ATOM 621 C CA . HIS A 1 78 ? 1.156 -6.475 -5.446 1.00 82.19 78 HIS A CA 1
ATOM 622 C C . HIS A 1 78 ? 1.070 -6.595 -6.965 1.00 82.19 78 HIS A C 1
ATOM 624 O O . HIS A 1 78 ? -0.009 -6.800 -7.521 1.00 82.19 78 HIS A O 1
ATOM 630 N N . ASP A 1 79 ? 2.224 -6.535 -7.611 1.00 79.06 79 ASP A N 1
ATOM 631 C CA . ASP A 1 79 ? 2.428 -6.933 -8.997 1.00 79.06 79 ASP A CA 1
ATOM 632 C C . ASP A 1 79 ? 3.717 -7.768 -9.110 1.00 79.06 79 ASP A C 1
ATOM 634 O O . ASP A 1 79 ? 4.142 -8.408 -8.146 1.00 79.06 79 ASP A O 1
ATOM 638 N N . THR A 1 80 ? 4.317 -7.834 -10.297 1.00 75.50 80 THR A N 1
ATOM 639 C CA . THR A 1 80 ? 5.549 -8.595 -10.546 1.00 75.50 80 THR A CA 1
ATOM 640 C C . THR A 1 80 ? 6.821 -7.953 -9.982 1.00 75.50 80 THR A C 1
ATOM 642 O O . THR A 1 80 ? 7.871 -8.588 -10.017 1.00 75.50 80 THR A O 1
ATOM 645 N N . GLN A 1 81 ? 6.760 -6.695 -9.544 1.00 78.81 81 GLN A N 1
ATOM 646 C CA . GLN A 1 81 ? 7.914 -5.883 -9.142 1.00 78.81 81 GLN A CA 1
ATOM 647 C C . GLN A 1 81 ? 7.711 -5.165 -7.808 1.00 78.81 81 GLN A C 1
ATOM 649 O O . GLN A 1 81 ? 8.691 -4.853 -7.137 1.00 78.81 81 GLN A O 1
ATOM 654 N N . THR A 1 82 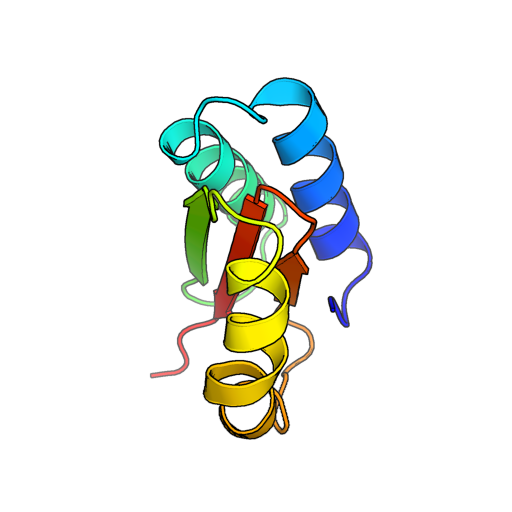? 6.468 -4.917 -7.405 1.00 83.00 82 THR A N 1
ATOM 655 C CA . THR A 1 82 ? 6.120 -4.068 -6.270 1.00 83.00 82 THR A CA 1
ATOM 656 C C . THR A 1 82 ? 5.129 -4.774 -5.367 1.00 83.00 82 THR A C 1
ATOM 658 O O . THR A 1 82 ? 4.157 -5.372 -5.824 1.00 83.00 82 THR A O 1
ATOM 661 N N . TYR A 1 83 ? 5.349 -4.654 -4.067 1.00 84.81 83 TYR A N 1
ATOM 662 C CA . TYR A 1 83 ? 4.408 -5.041 -3.034 1.00 84.81 83 TYR A CA 1
ATOM 663 C C . TYR A 1 83 ? 4.127 -3.842 -2.127 1.00 84.81 83 TYR A C 1
ATOM 665 O O . TYR A 1 83 ? 5.036 -3.086 -1.787 1.00 84.81 83 TYR A O 1
ATOM 673 N N . ILE A 1 84 ? 2.866 -3.662 -1.733 1.00 87.81 84 ILE A N 1
ATOM 674 C CA . ILE A 1 84 ? 2.418 -2.581 -0.854 1.00 87.81 84 ILE A CA 1
ATOM 675 C C . ILE A 1 84 ? 1.468 -3.149 0.192 1.00 87.81 84 ILE A C 1
ATOM 677 O O . ILE A 1 84 ? 0.524 -3.871 -0.127 1.00 87.81 84 ILE A O 1
ATOM 681 N N . LEU A 1 85 ? 1.673 -2.753 1.442 1.00 88.38 85 LEU A N 1
ATOM 682 C CA . LEU A 1 85 ? 0.841 -3.097 2.582 1.00 88.38 85 LEU A CA 1
ATOM 683 C C . LEU A 1 85 ? 0.402 -1.840 3.322 1.00 88.38 85 LEU A C 1
ATOM 685 O O . LEU A 1 85 ? 1.220 -0.990 3.653 1.00 88.38 85 LEU A O 1
ATOM 689 N N . VAL A 1 86 ? -0.890 -1.763 3.614 1.00 89.06 86 VAL A N 1
ATOM 690 C CA . VAL A 1 86 ? -1.539 -0.732 4.418 1.00 89.06 86 VAL A CA 1
ATOM 691 C C . VAL A 1 86 ? -2.250 -1.421 5.575 1.00 89.06 86 VAL A C 1
ATOM 693 O O . VAL A 1 86 ? -3.163 -2.223 5.367 1.00 89.06 86 VAL A O 1
ATOM 696 N N . LEU A 1 87 ? -1.849 -1.099 6.799 1.00 87.38 87 LEU A N 1
ATOM 697 C CA . LEU A 1 87 ? -2.430 -1.656 8.015 1.00 87.38 87 LEU A CA 1
ATOM 698 C C . LEU A 1 87 ? -2.841 -0.545 8.966 1.00 87.38 87 LEU A C 1
ATOM 700 O O . LEU A 1 87 ? -2.066 0.370 9.234 1.00 87.38 87 LEU A O 1
ATOM 704 N N . ARG A 1 88 ? -4.032 -0.667 9.544 1.00 86.62 88 ARG A N 1
ATOM 705 C CA . ARG A 1 88 ? -4.421 0.096 10.723 1.00 86.62 88 ARG A CA 1
ATOM 706 C C . ARG A 1 88 ? -3.949 -0.638 11.975 1.00 86.62 88 ARG A C 1
ATOM 708 O O . ARG A 1 88 ? -4.300 -1.796 12.193 1.00 86.62 88 ARG A O 1
ATOM 715 N N . ILE A 1 89 ? -3.206 0.057 12.826 1.00 81.88 89 ILE A N 1
ATOM 716 C CA . ILE A 1 89 ? -2.831 -0.440 14.148 1.00 81.88 89 ILE A CA 1
ATOM 717 C C . ILE A 1 89 ? -4.038 -0.264 15.074 1.00 81.88 89 ILE A C 1
ATOM 719 O O . ILE A 1 89 ? -4.535 0.852 15.259 1.00 81.88 89 ILE A O 1
ATOM 723 N N . VAL A 1 90 ? -4.504 -1.369 15.651 1.00 70.44 90 VAL A N 1
ATOM 724 C CA . VAL A 1 90 ? -5.482 -1.381 16.742 1.00 70.44 90 VAL A CA 1
ATOM 725 C C . VAL A 1 90 ? -4.706 -1.712 18.013 1.00 70.44 90 VAL A C 1
ATOM 727 O O . VAL A 1 90 ? -4.125 -2.790 18.105 1.00 70.44 90 VAL A O 1
ATOM 730 N N . THR A 1 91 ? -4.628 -0.752 18.929 1.00 60.69 91 THR A N 1
ATOM 731 C CA . THR A 1 91 ? -4.100 -0.931 20.291 1.00 60.69 91 THR A CA 1
ATOM 732 C C . THR A 1 91 ? -5.237 -1.187 21.252 1.00 60.69 91 THR A C 1
ATOM 734 O O . THR A 1 91 ? -6.245 -0.453 21.108 1.00 60.69 91 THR A O 1
#